Protein AF-A0A5N0US53-F1 (afdb_monomer_lite)

Organism: NCBI:txid2596893

pLDDT: mean 86.98, std 15.61, range [40.88, 97.56]

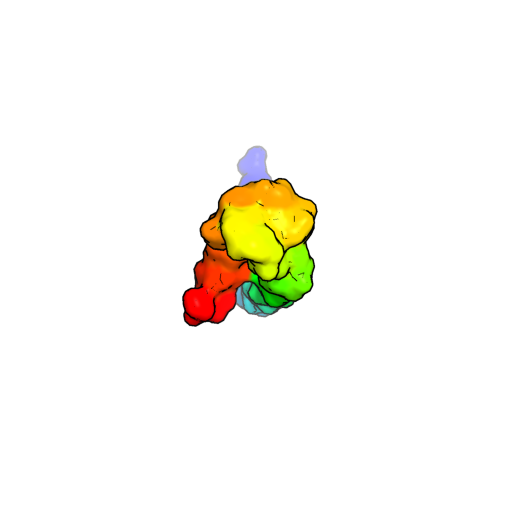Radius of gyration: 16.15 Å; chains: 1; bounding box: 30×19×54 Å

Secondary structure (DSSP, 8-state):
---------HHHHHHHHHHHHHHHHHHHHHS-EETTEETTT-PBSSPHHHHHHHHHHT-

Sequence (59 aa):
MTDNISEKTPQAWDTLLEQYRHSAVETLAQHLRTGTRCEACGQPWPCRAACAAEATLEL

Foldseek 3Di:
DDPPPPPCDPVNVVVVLVVLLVVLVVLDVQQDDDPQATPNPRHGPPDPSNVVSCVSNVD

Structure (mmCIF, N/CA/C/O backbone):
data_AF-A0A5N0US53-F1
#
_entry.id   AF-A0A5N0US53-F1
#
loop_
_atom_site.group_PDB
_atom_site.id
_atom_site.type_symbol
_atom_site.label_atom_id
_atom_site.label_alt_id
_atom_site.label_comp_id
_atom_site.label_asym_id
_atom_site.label_entity_id
_atom_site.label_seq_id
_atom_site.pdbx_PDB_ins_code
_atom_site.Cartn_x
_atom_site.Cartn_y
_atom_site.Cartn_z
_atom_site.occupancy
_atom_site.B_iso_or_equiv
_atom_site.auth_seq_id
_atom_site.auth_comp_id
_a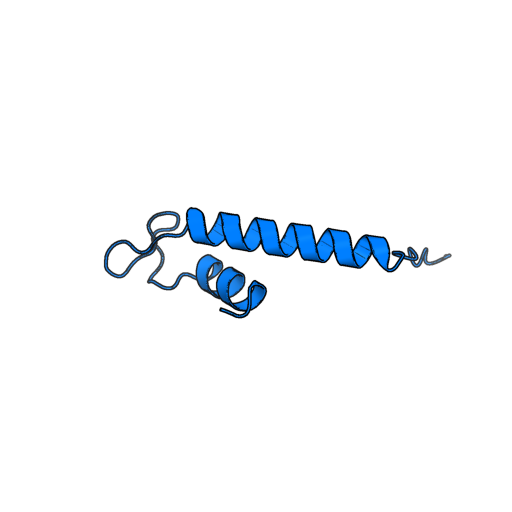tom_site.auth_asym_id
_atom_site.auth_atom_id
_atom_site.pdbx_PDB_model_num
ATOM 1 N N . MET A 1 1 ? 2.372 5.241 -42.410 1.00 40.88 1 MET A N 1
ATOM 2 C CA . MET A 1 1 ? 1.799 4.828 -41.116 1.00 40.88 1 MET A CA 1
ATOM 3 C C . MET A 1 1 ? 2.671 3.688 -40.648 1.00 40.88 1 MET A C 1
ATOM 5 O O . MET A 1 1 ? 2.555 2.599 -41.185 1.00 40.88 1 MET A O 1
ATOM 9 N N . THR A 1 2 ? 3.666 3.997 -39.825 1.00 42.88 2 THR A N 1
ATOM 10 C CA . THR A 1 2 ? 4.639 3.018 -39.337 1.00 42.88 2 THR A CA 1
ATOM 11 C C . THR A 1 2 ? 4.417 2.930 -37.842 1.00 42.88 2 THR A C 1
ATOM 13 O O . THR A 1 2 ? 4.744 3.861 -37.106 1.00 42.88 2 THR A O 1
ATOM 16 N N . ASP A 1 3 ? 3.759 1.857 -37.422 1.00 50.69 3 ASP A N 1
ATOM 17 C CA . ASP A 1 3 ? 3.543 1.523 -36.025 1.00 50.69 3 ASP A CA 1
ATOM 18 C C . ASP A 1 3 ? 4.899 1.224 -35.375 1.00 50.69 3 ASP A C 1
ATOM 20 O O . ASP A 1 3 ? 5.510 0.179 -35.598 1.00 50.69 3 ASP A O 1
ATOM 24 N N . ASN A 1 4 ? 5.397 2.191 -34.601 1.00 48.12 4 ASN A N 1
ATOM 25 C CA . ASN A 1 4 ? 6.555 2.038 -33.726 1.00 48.12 4 ASN A CA 1
ATOM 26 C C . ASN A 1 4 ? 6.189 1.070 -32.594 1.00 48.12 4 ASN A C 1
ATOM 28 O O . ASN A 1 4 ? 5.782 1.486 -31.507 1.00 48.12 4 ASN A O 1
ATOM 32 N N . ILE A 1 5 ? 6.326 -0.230 -32.844 1.00 59.69 5 ILE A N 1
ATOM 33 C CA . ILE A 1 5 ? 6.325 -1.246 -31.793 1.00 59.69 5 ILE A CA 1
ATOM 34 C C . ILE A 1 5 ? 7.631 -1.050 -31.024 1.00 59.69 5 ILE A C 1
ATOM 36 O O . ILE A 1 5 ? 8.697 -1.491 -31.436 1.00 59.69 5 ILE A O 1
ATOM 40 N N . SER A 1 6 ? 7.545 -0.287 -29.936 1.00 56.59 6 SER A N 1
ATOM 41 C CA . SER A 1 6 ? 8.636 -0.084 -28.992 1.00 56.59 6 SER A CA 1
ATOM 42 C C . SER A 1 6 ? 9.052 -1.447 -28.435 1.00 56.59 6 SER A C 1
ATOM 44 O O . SER A 1 6 ? 8.340 -2.033 -27.619 1.00 56.59 6 SER A O 1
ATOM 46 N N . GLU A 1 7 ? 10.190 -1.964 -28.902 1.00 57.69 7 GLU A N 1
ATOM 47 C CA . GLU A 1 7 ? 10.890 -3.094 -28.294 1.00 57.69 7 GLU A CA 1
ATOM 48 C C . GLU A 1 7 ? 11.283 -2.705 -26.862 1.00 57.69 7 GLU A C 1
ATOM 50 O O . GLU A 1 7 ? 12.373 -2.199 -26.599 1.00 57.69 7 GLU A O 1
ATOM 55 N N . LYS A 1 8 ? 10.372 -2.908 -25.904 1.00 59.16 8 LYS A N 1
ATOM 56 C CA . LYS A 1 8 ? 10.742 -2.962 -24.491 1.00 59.16 8 LYS A CA 1
ATOM 57 C C . LYS A 1 8 ? 11.614 -4.197 -24.317 1.00 59.16 8 LYS A C 1
ATOM 59 O O . LYS A 1 8 ? 11.116 -5.322 -24.342 1.00 59.16 8 LYS A O 1
ATOM 64 N N . THR A 1 9 ? 12.914 -3.974 -24.174 1.00 66.62 9 THR A N 1
ATOM 65 C CA . THR A 1 9 ? 13.880 -5.025 -23.865 1.00 66.62 9 THR A CA 1
ATOM 66 C C . THR A 1 9 ? 13.469 -5.750 -22.573 1.00 66.62 9 THR A C 1
ATOM 68 O O . THR A 1 9 ? 12.851 -5.135 -21.703 1.00 66.62 9 THR A O 1
ATOM 71 N N . PRO A 1 10 ? 13.791 -7.044 -22.401 1.00 67.06 10 PRO A N 1
ATOM 72 C CA . PRO A 1 10 ? 13.423 -7.813 -21.205 1.00 67.06 10 PRO A CA 1
ATOM 73 C C . PRO A 1 10 ? 13.805 -7.121 -19.887 1.00 67.06 10 PRO A C 1
ATOM 75 O O . PRO A 1 10 ? 12.998 -7.060 -18.968 1.00 67.06 10 PRO A O 1
ATOM 78 N N . GLN A 1 11 ? 14.971 -6.465 -19.854 1.00 70.94 11 GLN A N 1
ATOM 79 C CA . GLN A 1 11 ? 15.426 -5.669 -18.707 1.00 70.94 11 GLN A CA 1
ATOM 80 C C . GLN A 1 11 ? 14.473 -4.515 -18.353 1.00 70.94 11 GLN A C 1
ATOM 82 O O . GLN A 1 11 ? 14.302 -4.192 -17.182 1.00 70.94 11 GLN A O 1
ATOM 87 N N . ALA A 1 12 ? 13.809 -3.911 -19.343 1.00 82.69 12 ALA A N 1
ATOM 88 C CA . ALA A 1 12 ? 12.817 -2.870 -19.099 1.00 82.69 12 ALA A CA 1
ATOM 89 C C . ALA A 1 12 ? 11.548 -3.429 -18.436 1.00 82.69 12 ALA A C 1
ATOM 91 O O . ALA A 1 12 ? 10.900 -2.718 -17.671 1.00 82.69 12 ALA A O 1
ATOM 92 N N . TRP A 1 13 ? 11.186 -4.687 -18.707 1.00 87.00 13 TRP A N 1
ATOM 93 C CA . TRP A 1 13 ? 10.046 -5.338 -18.060 1.00 87.00 13 TRP A CA 1
ATOM 94 C C . TRP A 1 13 ? 10.342 -5.700 -16.613 1.00 87.00 13 TRP A C 1
ATOM 96 O O . TRP A 1 13 ? 9.511 -5.407 -15.758 1.00 87.00 13 TRP A O 1
ATOM 106 N N . ASP A 1 14 ? 11.522 -6.249 -16.331 1.00 88.94 14 ASP A N 1
ATOM 107 C CA . ASP A 1 14 ? 11.945 -6.546 -14.960 1.00 88.94 14 ASP A CA 1
ATOM 108 C C . ASP A 1 14 ? 11.944 -5.279 -14.097 1.00 88.94 14 ASP A C 1
ATOM 110 O O . ASP A 1 14 ? 11.304 -5.248 -13.048 1.00 88.94 14 ASP A O 1
ATOM 114 N N . THR A 1 15 ? 12.527 -4.183 -14.594 1.00 90.56 15 THR A N 1
ATOM 115 C CA . THR A 1 15 ? 12.518 -2.898 -13.880 1.00 90.56 15 THR A CA 1
ATOM 116 C C . THR A 1 15 ? 11.102 -2.363 -13.642 1.00 90.56 15 THR A C 1
ATOM 118 O O . THR A 1 15 ? 10.814 -1.827 -12.573 1.00 90.56 15 THR A O 1
ATOM 121 N N . LEU A 1 16 ? 10.191 -2.502 -14.609 1.00 90.38 16 LEU A N 1
ATOM 122 C CA . LEU A 1 16 ? 8.797 -2.085 -14.428 1.00 90.38 16 LEU A CA 1
ATOM 123 C C . LEU A 1 16 ? 8.059 -2.961 -13.411 1.00 90.38 16 LEU A C 1
ATOM 125 O O . LEU A 1 16 ? 7.262 -2.442 -12.633 1.00 90.38 16 LEU A O 1
ATOM 129 N N . LEU A 1 17 ? 8.327 -4.267 -13.394 1.00 90.94 17 LEU A N 1
ATOM 130 C CA . LEU A 1 17 ? 7.765 -5.186 -12.407 1.00 90.94 17 LEU A CA 1
ATOM 131 C C . LEU A 1 17 ? 8.278 -4.868 -11.000 1.00 90.94 17 LEU A C 1
ATOM 133 O O . LEU A 1 17 ? 7.492 -4.854 -10.056 1.00 90.94 17 LEU A O 1
ATOM 137 N N . GLU A 1 18 ? 9.566 -4.562 -10.849 1.00 93.06 18 GLU A N 1
ATOM 138 C CA . GLU A 1 18 ? 10.144 -4.118 -9.577 1.00 93.06 18 GLU A CA 1
ATOM 139 C C . GLU A 1 18 ? 9.514 -2.809 -9.092 1.00 93.06 18 GLU A C 1
ATOM 141 O O . GLU A 1 18 ? 9.103 -2.717 -7.936 1.00 93.06 18 GLU A O 1
ATOM 146 N N . GLN A 1 19 ? 9.358 -1.822 -9.979 1.00 93.31 19 GLN A N 1
ATOM 147 C CA . GLN A 1 19 ? 8.659 -0.575 -9.656 1.00 93.31 19 GLN A CA 1
ATOM 148 C C . GLN A 1 19 ? 7.219 -0.839 -9.214 1.00 93.31 19 GLN A C 1
ATOM 150 O O . GLN A 1 19 ? 6.766 -0.280 -8.218 1.00 93.31 19 GLN A O 1
ATOM 155 N N . TYR A 1 20 ? 6.516 -1.729 -9.912 1.00 92.25 20 TYR A N 1
ATOM 156 C CA . TYR A 1 20 ? 5.137 -2.070 -9.586 1.00 92.25 20 TYR A CA 1
ATOM 157 C C . TYR A 1 20 ? 5.019 -2.757 -8.217 1.00 92.25 20 TYR A C 1
ATOM 159 O O . TYR A 1 20 ? 4.144 -2.405 -7.424 1.00 92.25 20 TYR A O 1
ATOM 167 N N . ARG A 1 21 ? 5.946 -3.667 -7.889 1.00 95.56 21 ARG A N 1
ATOM 168 C CA . ARG A 1 21 ? 6.042 -4.291 -6.559 1.00 95.56 21 ARG A CA 1
ATOM 169 C C . ARG A 1 21 ? 6.345 -3.267 -5.468 1.00 95.56 21 ARG A C 1
ATOM 171 O O . ARG A 1 21 ? 5.694 -3.295 -4.428 1.00 95.56 21 ARG A O 1
ATOM 178 N N . HIS A 1 22 ? 7.274 -2.339 -5.695 1.00 96.81 22 HIS A N 1
ATOM 179 C CA . HIS A 1 22 ? 7.548 -1.266 -4.735 1.00 96.81 22 HIS A CA 1
ATOM 180 C C . HIS A 1 22 ? 6.310 -0.407 -4.473 1.00 96.81 22 HIS A C 1
ATOM 182 O O . HIS A 1 22 ? 5.942 -0.221 -3.315 1.00 96.81 22 HIS A O 1
ATOM 188 N N . SER A 1 23 ? 5.599 0.020 -5.519 1.00 96.31 23 SER A N 1
ATOM 189 C CA . SER A 1 23 ? 4.359 0.785 -5.349 1.00 96.31 23 SER A CA 1
ATOM 190 C C . SER A 1 23 ? 3.267 -0.005 -4.620 1.00 96.31 23 SER A C 1
ATOM 192 O O . SER A 1 23 ? 2.496 0.580 -3.858 1.00 96.31 23 SER A O 1
ATOM 194 N N . ALA A 1 24 ? 3.198 -1.328 -4.798 1.00 96.50 24 ALA A N 1
ATOM 195 C CA . ALA A 1 24 ? 2.290 -2.178 -4.030 1.00 96.50 24 ALA A CA 1
ATOM 196 C C . ALA A 1 24 ? 2.657 -2.207 -2.534 1.00 96.50 24 ALA A C 1
ATOM 198 O O . ALA A 1 24 ? 1.778 -2.047 -1.687 1.00 96.50 24 ALA A O 1
ATOM 199 N N . VAL A 1 25 ? 3.945 -2.316 -2.192 1.00 97.12 25 VAL A N 1
ATOM 200 C CA . VAL A 1 25 ? 4.412 -2.240 -0.794 1.00 97.12 25 VAL A CA 1
ATOM 201 C C . VAL A 1 25 ? 4.074 -0.883 -0.174 1.00 97.12 25 VAL A C 1
ATOM 203 O O . VAL A 1 25 ? 3.525 -0.832 0.926 1.00 97.12 25 VAL A O 1
ATOM 206 N N . GLU A 1 26 ? 4.334 0.215 -0.885 1.00 97.44 26 GLU A N 1
ATOM 207 C CA . GLU A 1 26 ? 3.980 1.566 -0.429 1.00 97.44 26 GLU A CA 1
ATOM 208 C C . GLU A 1 26 ? 2.467 1.716 -0.226 1.00 97.44 26 GLU A C 1
ATOM 210 O O . GLU A 1 26 ? 2.022 2.282 0.775 1.00 97.44 26 GLU A O 1
ATOM 215 N N . THR A 1 27 ? 1.670 1.141 -1.130 1.00 97.12 27 THR A N 1
ATOM 216 C CA . THR A 1 27 ? 0.207 1.135 -1.023 1.00 97.12 27 THR A CA 1
ATOM 217 C C . THR A 1 27 ? -0.246 0.418 0.245 1.00 97.12 27 THR A C 1
ATOM 219 O O . THR A 1 27 ? -1.080 0.958 0.967 1.00 97.12 27 THR A O 1
ATOM 222 N N . LEU A 1 28 ? 0.305 -0.756 0.570 1.00 95.62 28 LEU A N 1
ATOM 223 C CA . LEU A 1 28 ? -0.048 -1.469 1.806 1.00 95.62 28 LEU A CA 1
ATOM 224 C C . LEU A 1 28 ? 0.411 -0.736 3.065 1.00 95.62 28 LEU A C 1
ATOM 226 O O . LEU A 1 28 ? -0.298 -0.758 4.068 1.00 95.62 28 LEU A O 1
ATOM 230 N N . ALA A 1 29 ? 1.553 -0.050 3.013 1.00 96.25 29 ALA A N 1
ATOM 231 C CA . ALA A 1 29 ? 2.035 0.752 4.133 1.00 96.25 29 ALA A CA 1
ATOM 232 C C . ALA A 1 29 ? 1.123 1.957 4.435 1.00 96.25 29 ALA A C 1
ATOM 234 O O . ALA A 1 29 ? 1.013 2.369 5.587 1.00 96.25 29 ALA A O 1
ATOM 235 N N . GLN A 1 30 ? 0.460 2.515 3.417 1.00 96.75 30 GLN A N 1
ATOM 236 C CA . GLN A 1 30 ? -0.446 3.662 3.556 1.00 96.75 30 GLN A CA 1
ATOM 237 C C . GLN A 1 30 ? -1.898 3.244 3.815 1.00 96.75 30 GLN A C 1
ATOM 239 O O . GLN A 1 30 ? -2.602 3.849 4.624 1.00 96.75 30 GLN A O 1
ATOM 244 N N . HIS A 1 31 ? -2.373 2.2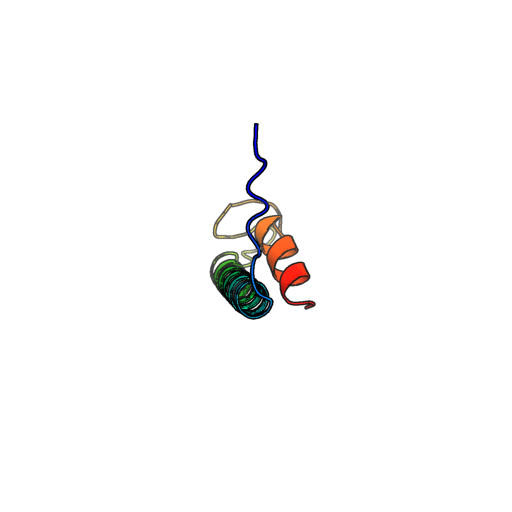09 3.128 1.00 97.31 31 HIS A N 1
ATOM 245 C CA . HIS A 1 31 ? -3.733 1.708 3.253 1.00 97.31 31 HIS A CA 1
ATOM 246 C C . HIS A 1 31 ? -3.815 0.712 4.404 1.00 97.31 31 HIS A C 1
ATOM 248 O O . HIS A 1 31 ? -3.905 -0.489 4.184 1.00 97.31 31 HIS A O 1
ATOM 254 N N . LEU A 1 32 ? -3.828 1.221 5.636 1.00 94.69 32 LEU A N 1
ATOM 255 C CA . LEU A 1 32 ? -3.948 0.409 6.847 1.00 94.69 32 LEU A CA 1
ATOM 256 C C . LEU A 1 32 ? -5.409 0.197 7.261 1.00 94.69 32 LEU A C 1
ATOM 258 O O . LEU A 1 32 ? -6.307 0.980 6.923 1.00 94.69 32 LEU A O 1
ATOM 262 N N . ARG A 1 33 ? -5.649 -0.891 8.000 1.00 95.56 33 ARG A N 1
ATOM 263 C CA . ARG A 1 33 ? -6.957 -1.225 8.568 1.00 95.56 33 ARG A CA 1
ATOM 264 C C . ARG A 1 33 ? -7.198 -0.440 9.854 1.00 95.56 33 ARG A C 1
ATOM 266 O O . ARG A 1 33 ? -6.542 -0.696 10.859 1.00 95.56 33 ARG A O 1
ATOM 273 N N . THR A 1 34 ? -8.262 0.356 9.863 1.00 94.06 34 THR A N 1
ATOM 274 C CA . THR A 1 34 ? -8.771 1.032 11.062 1.00 94.06 34 THR A CA 1
ATOM 275 C C . THR A 1 34 ? -10.227 0.625 11.287 1.00 94.06 34 THR A C 1
ATOM 277 O O . THR A 1 34 ? -11.165 1.110 10.651 1.00 94.06 34 THR A O 1
ATOM 280 N N . GLY A 1 35 ? -10.421 -0.355 12.174 1.00 93.69 35 GLY A N 1
ATOM 281 C CA . GLY A 1 35 ? -11.723 -0.979 12.420 1.00 93.69 35 GLY A CA 1
ATOM 282 C C . GLY A 1 35 ? -12.212 -1.806 11.224 1.00 93.69 35 GLY A C 1
ATOM 283 O O . GLY A 1 35 ? -11.598 -2.812 10.858 1.00 93.69 35 GLY A O 1
ATOM 284 N N . THR A 1 36 ? -13.342 -1.402 10.635 1.00 94.88 36 THR A N 1
ATOM 285 C CA . THR A 1 36 ? -13.947 -2.022 9.437 1.00 94.88 36 THR A CA 1
ATOM 286 C C . THR A 1 36 ? -13.654 -1.254 8.146 1.00 94.88 36 THR A C 1
ATOM 288 O O . THR A 1 36 ? -14.201 -1.588 7.094 1.00 94.88 36 THR A O 1
ATOM 291 N N . ARG A 1 37 ? -12.814 -0.215 8.207 1.00 96.88 37 ARG A N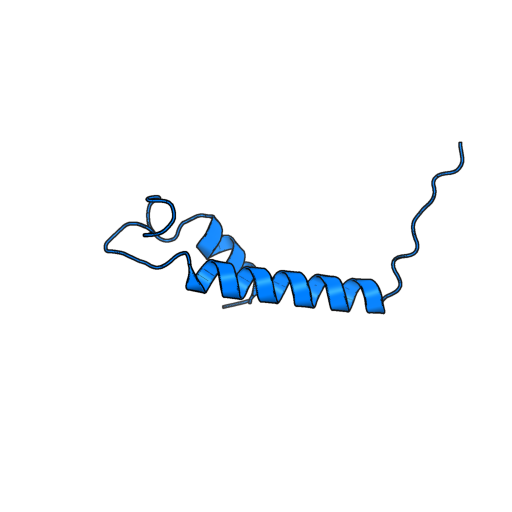 1
ATOM 292 C CA . ARG A 1 37 ? -12.496 0.663 7.078 1.00 96.88 37 ARG A CA 1
ATOM 293 C C . ARG A 1 37 ? -10.988 0.811 6.895 1.00 96.88 37 ARG A C 1
ATOM 295 O O . ARG A 1 37 ? -10.205 0.511 7.791 1.00 96.88 37 ARG A O 1
ATOM 302 N N . CYS A 1 38 ? -10.592 1.256 5.713 1.00 97.56 38 CYS A N 1
ATOM 303 C CA . CYS A 1 38 ? -9.238 1.700 5.432 1.00 97.56 38 CYS A CA 1
ATOM 304 C C . CYS A 1 38 ? -9.037 3.130 5.941 1.00 97.56 38 CYS A C 1
ATOM 306 O O . CYS A 1 38 ? -9.894 3.984 5.718 1.00 97.56 38 CYS A O 1
ATOM 308 N N . GLU A 1 39 ? -7.901 3.393 6.577 1.00 95.94 39 GLU A N 1
ATOM 309 C CA . GLU A 1 39 ? -7.551 4.718 7.090 1.00 95.94 39 GLU A CA 1
ATOM 310 C C . GLU A 1 39 ? -7.333 5.744 5.972 1.00 95.94 39 GLU A C 1
ATOM 312 O O . GLU A 1 39 ? -7.909 6.826 6.011 1.00 95.94 39 GLU A O 1
ATOM 317 N N . ALA A 1 40 ? -6.573 5.382 4.935 1.00 95.75 40 ALA A N 1
ATOM 318 C CA . ALA A 1 40 ? -6.191 6.313 3.874 1.00 95.75 40 ALA A CA 1
ATOM 319 C C . ALA A 1 40 ? -7.364 6.755 2.984 1.00 95.75 40 ALA A C 1
ATOM 321 O O . ALA A 1 40 ? -7.416 7.900 2.543 1.00 95.75 40 ALA A O 1
ATOM 322 N N . CYS A 1 41 ? -8.306 5.852 2.688 1.00 96.06 41 CYS A N 1
ATOM 323 C CA . CYS A 1 41 ? -9.380 6.122 1.723 1.00 96.06 41 CYS A CA 1
ATOM 324 C C . CYS A 1 41 ? -10.800 6.002 2.291 1.00 96.06 41 CYS A C 1
ATOM 326 O O . CYS A 1 41 ? -11.772 6.232 1.568 1.00 96.06 41 CYS A O 1
ATOM 328 N N . GLY A 1 42 ? -10.956 5.595 3.554 1.00 95.00 42 GLY A N 1
ATOM 329 C CA . GLY A 1 42 ? -12.252 5.468 4.231 1.00 95.00 42 GLY A CA 1
ATOM 330 C C . GLY A 1 42 ? -13.176 4.368 3.691 1.00 95.00 42 GLY A C 1
ATOM 331 O O . GLY A 1 42 ? -14.283 4.197 4.208 1.00 95.00 42 GLY A O 1
ATOM 332 N N . GLN A 1 43 ? -12.765 3.622 2.663 1.00 96.12 43 GLN A N 1
ATOM 333 C CA . GLN A 1 43 ? -13.534 2.510 2.098 1.00 96.12 43 GLN A CA 1
ATOM 334 C C . GLN A 1 43 ? -13.620 1.336 3.083 1.00 96.12 43 GLN A C 1
ATOM 336 O O . GLN A 1 43 ? -12.760 1.227 3.959 1.00 96.12 43 GLN A O 1
ATOM 341 N N . PRO A 1 44 ? -14.617 0.442 2.956 1.00 96.50 44 PRO A N 1
ATOM 342 C CA . PRO A 1 44 ? -14.634 -0.814 3.702 1.00 96.50 44 PRO A CA 1
ATOM 343 C C . PRO A 1 44 ? -13.319 -1.582 3.531 1.00 96.50 44 PRO A C 1
ATOM 345 O O . PRO A 1 44 ? -12.736 -1.580 2.448 1.00 96.50 44 PRO A O 1
ATOM 348 N N . TRP A 1 45 ? -12.843 -2.202 4.609 1.00 93.75 45 TRP A N 1
ATOM 349 C CA . TRP A 1 45 ? -11.642 -3.033 4.578 1.00 93.75 45 TRP A CA 1
ATOM 350 C C . TRP A 1 45 ? -11.972 -4.469 4.122 1.00 93.75 45 TRP A C 1
ATOM 352 O O . TRP A 1 45 ? -12.937 -5.036 4.642 1.00 93.75 45 TRP A O 1
ATOM 362 N N . PRO A 1 46 ? -11.160 -5.094 3.248 1.00 94.94 46 PRO A N 1
ATOM 363 C CA . PRO A 1 46 ? -10.024 -4.504 2.542 1.00 94.94 46 PRO A CA 1
ATOM 364 C C . PRO A 1 46 ? -10.492 -3.571 1.420 1.00 94.94 46 PRO A C 1
ATOM 366 O O . PRO A 1 46 ? -11.462 -3.841 0.712 1.00 94.94 46 PRO A O 1
ATOM 369 N N . CYS A 1 47 ? -9.806 -2.437 1.272 1.00 97.06 47 CYS A N 1
ATOM 370 C CA . CYS A 1 47 ? -10.126 -1.505 0.197 1.00 97.06 47 CYS A CA 1
ATOM 371 C C . CYS A 1 47 ? -9.523 -1.982 -1.130 1.00 97.06 47 CYS A C 1
ATOM 373 O O . CYS A 1 47 ? -8.550 -2.733 -1.146 1.00 97.06 47 CYS A O 1
ATOM 375 N N . ARG A 1 48 ? -10.045 -1.485 -2.260 1.00 96.75 48 ARG A N 1
ATOM 376 C CA . ARG A 1 48 ? -9.589 -1.900 -3.599 1.00 96.75 48 ARG A CA 1
ATOM 377 C C . ARG A 1 48 ? -8.076 -1.742 -3.809 1.00 96.75 48 ARG A C 1
ATOM 379 O O . ARG A 1 48 ? -7.481 -2.566 -4.490 1.00 96.75 48 ARG A O 1
ATOM 386 N N . ALA A 1 49 ? -7.478 -0.694 -3.241 1.00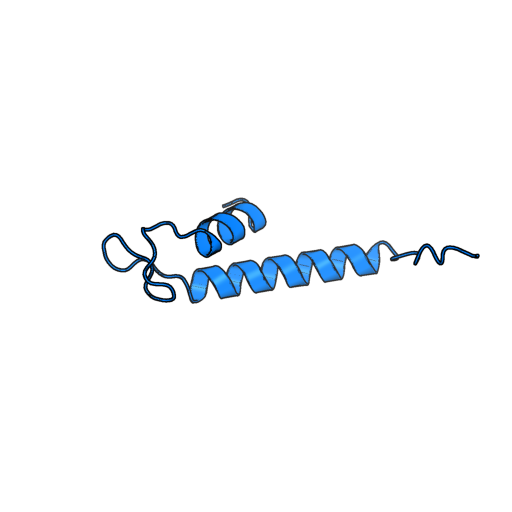 95.38 49 ALA A N 1
ATOM 387 C CA . ALA A 1 49 ? -6.040 -0.449 -3.341 1.00 95.38 49 ALA A CA 1
ATOM 388 C C . ALA A 1 49 ? -5.228 -1.504 -2.574 1.00 95.38 49 ALA A C 1
ATOM 390 O O . ALA A 1 49 ? -4.299 -2.071 -3.138 1.00 95.38 49 ALA A O 1
ATOM 391 N N . ALA A 1 50 ? -5.637 -1.826 -1.341 1.00 95.75 50 ALA A N 1
ATOM 392 C CA . ALA A 1 50 ? -5.020 -2.889 -0.552 1.00 95.75 50 ALA A CA 1
ATOM 393 C C . ALA A 1 50 ? -5.142 -4.250 -1.259 1.00 95.75 50 ALA A C 1
ATOM 395 O O . ALA A 1 50 ? -4.129 -4.901 -1.475 1.00 95.75 50 ALA A O 1
ATOM 396 N N . CYS A 1 51 ? -6.333 -4.607 -1.761 1.00 95.38 51 CYS A N 1
ATOM 397 C CA . CYS A 1 51 ? -6.522 -5.862 -2.499 1.00 95.38 51 CYS A CA 1
ATOM 398 C C . CYS A 1 51 ? -5.636 -5.968 -3.749 1.00 95.38 51 CYS A C 1
ATOM 400 O O . CYS A 1 51 ? -5.084 -7.027 -4.029 1.00 95.38 51 CYS A O 1
ATOM 402 N N . ALA A 1 52 ? -5.516 -4.888 -4.529 1.00 94.75 52 ALA A N 1
ATOM 403 C CA . ALA A 1 52 ? -4.676 -4.886 -5.725 1.00 94.75 52 ALA A CA 1
ATOM 404 C C . ALA A 1 52 ? -3.186 -5.017 -5.373 1.00 94.75 52 ALA A C 1
ATOM 406 O O . ALA A 1 52 ? -2.443 -5.698 -6.080 1.00 94.75 52 ALA A O 1
ATOM 407 N N . ALA A 1 53 ? -2.758 -4.390 -4.277 1.00 95.38 53 ALA A N 1
ATOM 408 C CA . ALA A 1 53 ? -1.388 -4.475 -3.799 1.00 95.38 53 ALA A CA 1
ATOM 409 C C . ALA A 1 53 ? -1.051 -5.868 -3.240 1.00 95.38 53 ALA A C 1
ATOM 411 O O . ALA A 1 53 ? -0.015 -6.415 -3.605 1.00 95.38 53 ALA A O 1
ATOM 412 N N . GLU A 1 54 ? -1.940 -6.482 -2.451 1.00 94.50 54 GLU A N 1
ATOM 413 C CA . GLU A 1 54 ? -1.799 -7.876 -1.993 1.00 94.50 54 GLU A CA 1
ATOM 414 C C . GLU A 1 54 ? -1.687 -8.835 -3.186 1.00 94.50 54 GLU A C 1
ATOM 416 O O . GLU A 1 54 ? -0.742 -9.616 -3.260 1.00 94.50 54 GLU A O 1
ATOM 421 N N . ALA A 1 55 ? -2.566 -8.698 -4.186 1.00 92.88 55 ALA A N 1
ATOM 422 C CA . ALA A 1 55 ? -2.518 -9.518 -5.399 1.00 92.88 55 ALA A CA 1
ATOM 423 C C . ALA A 1 55 ? -1.224 -9.325 -6.211 1.00 92.88 55 ALA A C 1
ATOM 425 O O . ALA A 1 55 ? -0.719 -10.274 -6.801 1.00 92.88 55 ALA A O 1
ATOM 426 N N . THR A 1 56 ? -0.677 -8.107 -6.237 1.00 92.50 56 THR A N 1
ATOM 427 C CA . THR A 1 56 ? 0.594 -7.797 -6.917 1.00 92.50 56 THR A CA 1
ATOM 428 C C . THR A 1 56 ? 1.794 -8.441 -6.224 1.00 92.50 56 THR A C 1
ATOM 430 O O . THR A 1 56 ? 2.784 -8.769 -6.878 1.00 92.50 56 THR A O 1
ATOM 433 N N . LEU A 1 57 ? 1.721 -8.585 -4.902 1.00 92.44 57 LEU A N 1
ATOM 434 C CA . LEU A 1 57 ? 2.781 -9.154 -4.076 1.00 92.44 57 LEU A CA 1
ATOM 435 C C . LEU A 1 57 ? 2.606 -10.657 -3.821 1.00 92.44 57 LEU A C 1
ATOM 437 O O . LEU A 1 57 ? 3.487 -11.252 -3.209 1.00 92.44 57 LEU A O 1
ATOM 441 N N . GLU A 1 58 ? 1.511 -11.253 -4.307 1.00 89.56 58 GLU A N 1
ATOM 442 C CA . GLU A 1 58 ? 1.160 -12.668 -4.118 1.00 89.56 58 GLU A CA 1
ATOM 443 C C . GLU A 1 58 ? 1.079 -13.069 -2.628 1.00 89.56 58 GLU A C 1
ATOM 445 O O . GLU A 1 58 ? 1.514 -14.156 -2.241 1.00 89.56 58 GLU A O 1
ATOM 450 N N . LEU A 1 59 ? 0.541 -12.163 -1.798 1.00 75.75 59 LEU A N 1
ATOM 451 C CA . LEU A 1 59 ? 0.374 -12.318 -0.343 1.00 75.75 59 LEU A CA 1
ATOM 452 C C . LEU A 1 59 ? -0.978 -12.923 0.060 1.00 75.75 59 LEU A C 1
ATOM 454 O O . LEU A 1 59 ? -1.972 -12.732 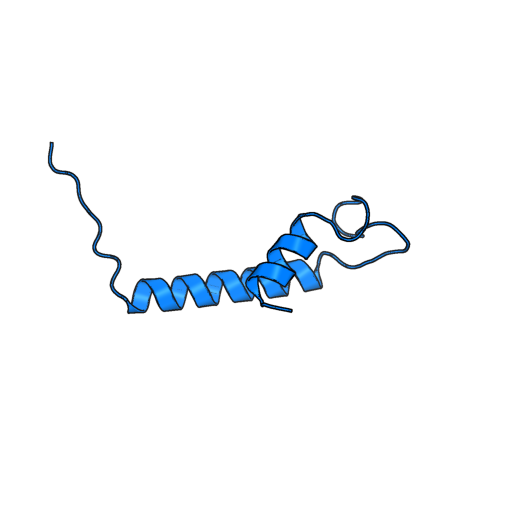-0.680 1.00 75.75 59 LEU A O 1
#